Protein AF-A0A0D5C155-F1 (afdb_monomer)

Organism: NCBI:txid1580092

Secondary structure (DSSP, 8-state):
-HHHHHHHHHHHHHHHHTT-SSS---HHHHHHHHHHHHHHHHHHS--HHHHHHHHHHTT--HHHHHHHHHHHHHHHHHHHT-

Solvent-accessible surface area (backbone atoms only — not comparable to full-atom values): 4893 Å² total; per-residue (Å²): 123,69,69,61,58,57,48,54,56,50,53,55,52,51,64,65,59,74,75,66,92,82,64,92,73,53,74,68,56,53,51,52,52,53,48,53,54,49,35,55,49,37,78,75,49,83,44,67,68,62,52,44,54,54,34,44,75,73,73,43,52,73,72,58,32,54,51,48,50,53,53,33,52,55,53,51,48,60,62,73,77,107

Sequence (82 aa):
MIQLGLLVISLSAELFSIGKKGMIMKSDERRSHRLNYLLKCYLTNPKENDLYLRAKQMGISDSTAKDYIRTVIIQAQKIYSR

Nearest PDB structures (foldseek):
  6y07-assembly1_A  TM=3.827E-01  e=2.729E+00  synthetic construct

Structure (mmCIF, N/CA/C/O backbone):
data_AF-A0A0D5C155-F1
#
_entry.id   AF-A0A0D5C155-F1
#
loop_
_atom_site.group_PDB
_atom_site.id
_atom_site.type_symbol
_atom_site.label_atom_id
_atom_site.label_alt_id
_atom_site.label_comp_id
_atom_site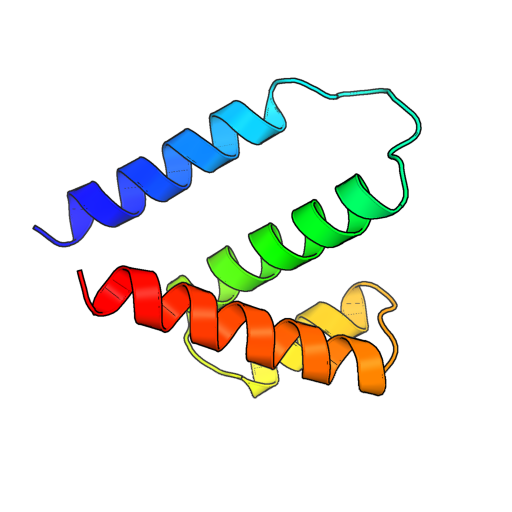.label_asym_id
_atom_site.label_entity_id
_atom_site.label_seq_id
_atom_site.pdbx_PDB_ins_code
_atom_site.Cartn_x
_atom_site.Cartn_y
_atom_site.Cartn_z
_atom_site.occupancy
_atom_site.B_iso_or_equiv
_atom_site.auth_seq_id
_atom_site.auth_comp_id
_atom_site.auth_asym_id
_atom_site.auth_atom_id
_atom_site.pdbx_PDB_model_num
ATOM 1 N N . MET A 1 1 ? -19.261 16.078 11.105 1.00 48.72 1 MET A N 1
ATOM 2 C CA . MET A 1 1 ? -17.820 16.434 11.085 1.00 48.72 1 MET A CA 1
ATOM 3 C C . MET A 1 1 ? -16.959 15.522 10.198 1.00 48.72 1 MET A C 1
ATOM 5 O O . MET A 1 1 ? -15.871 15.937 9.834 1.00 48.72 1 MET A O 1
ATOM 9 N N . ILE A 1 2 ? -17.439 14.345 9.764 1.00 45.84 2 ILE A N 1
ATOM 10 C CA . ILE A 1 2 ? -16.683 13.415 8.891 1.00 45.84 2 ILE A CA 1
ATOM 11 C C 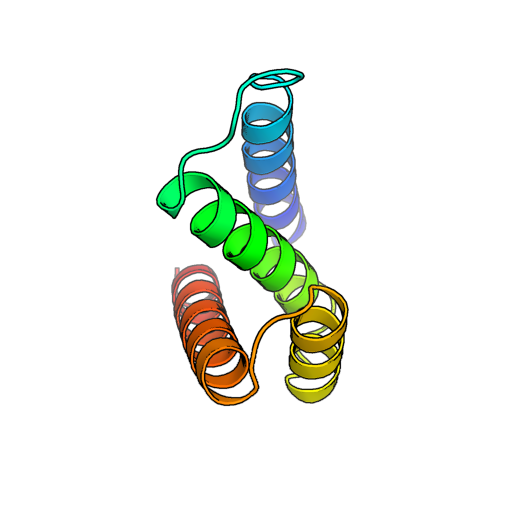. ILE A 1 2 ? -16.595 13.911 7.422 1.00 45.84 2 ILE A C 1
ATOM 13 O O . ILE A 1 2 ? -15.603 13.668 6.741 1.00 45.84 2 ILE A O 1
ATOM 17 N N . GLN A 1 3 ? -17.578 14.695 6.952 1.00 40.69 3 GLN A N 1
ATOM 18 C CA . GLN A 1 3 ? -17.645 15.202 5.567 1.00 40.69 3 GLN A CA 1
ATOM 19 C C . GLN A 1 3 ? -16.514 16.187 5.203 1.00 40.69 3 GLN A C 1
ATOM 21 O O . GLN A 1 3 ? -16.037 16.190 4.072 1.00 40.69 3 GLN A O 1
ATOM 26 N N . LEU A 1 4 ? -16.055 17.005 6.159 1.00 40.72 4 LEU A N 1
ATOM 27 C CA . LEU A 1 4 ? -15.004 18.011 5.938 1.00 40.72 4 LEU A CA 1
ATOM 28 C C . LEU A 1 4 ? -13.610 17.377 5.796 1.00 40.72 4 LEU A C 1
ATOM 30 O O . LEU A 1 4 ? -12.802 17.849 5.000 1.00 40.72 4 LEU A O 1
ATOM 34 N N . GLY A 1 5 ? -13.347 16.271 6.504 1.00 44.38 5 GLY A N 1
ATOM 35 C CA . GLY A 1 5 ? -12.077 15.540 6.410 1.00 44.38 5 GLY A CA 1
ATOM 36 C C . GLY A 1 5 ? -11.889 14.836 5.062 1.00 44.38 5 GLY A C 1
ATOM 37 O O . GLY A 1 5 ? -10.804 14.880 4.484 1.00 44.38 5 GLY A O 1
ATOM 38 N N . LEU A 1 6 ? -12.963 14.262 4.509 1.00 45.03 6 LEU A N 1
ATOM 39 C CA . LEU A 1 6 ? -12.947 13.629 3.185 1.00 45.03 6 LEU A CA 1
ATOM 40 C C . LEU A 1 6 ? -12.758 14.660 2.053 1.00 45.03 6 LEU A C 1
ATOM 42 O O . LEU A 1 6 ? -12.086 14.383 1.055 1.00 45.03 6 LEU A O 1
ATOM 46 N N . LEU A 1 7 ? -13.297 15.871 2.237 1.00 45.09 7 LEU A N 1
ATOM 47 C CA . LEU A 1 7 ? -13.157 16.999 1.311 1.00 45.09 7 LEU A CA 1
ATOM 48 C C . LEU A 1 7 ? -11.727 17.553 1.286 1.00 45.09 7 LEU A C 1
ATOM 50 O O . LEU A 1 7 ? -11.194 17.782 0.206 1.00 45.09 7 LEU A O 1
ATOM 54 N N . VAL A 1 8 ? -11.064 17.685 2.441 1.00 49.78 8 VAL A N 1
ATOM 55 C CA . VAL A 1 8 ? -9.656 18.128 2.525 1.00 49.78 8 VAL A CA 1
ATOM 56 C C . VAL A 1 8 ? -8.696 17.139 1.856 1.00 49.78 8 VAL A C 1
ATOM 58 O O . VAL A 1 8 ? -7.765 17.558 1.165 1.00 49.78 8 VAL A O 1
ATOM 61 N N . ILE A 1 9 ? -8.926 15.830 2.007 1.00 53.00 9 ILE A N 1
ATOM 62 C CA . ILE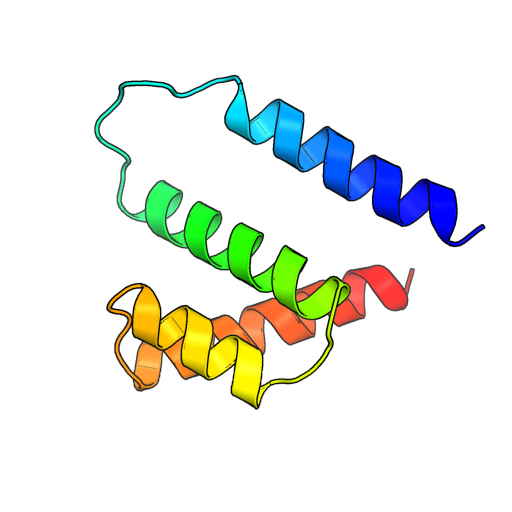 A 1 9 ? -8.109 14.796 1.347 1.00 53.00 9 ILE A CA 1
ATOM 63 C C . ILE A 1 9 ? -8.364 14.784 -0.169 1.00 53.00 9 ILE A C 1
ATOM 65 O O . ILE A 1 9 ? -7.425 14.601 -0.949 1.00 53.00 9 ILE A O 1
ATOM 69 N N . SER A 1 10 ? -9.607 15.026 -0.597 1.00 46.25 10 SER A N 1
ATOM 70 C CA . SER A 1 10 ? -9.961 15.145 -2.019 1.00 46.25 10 SER A CA 1
ATOM 71 C C . SER A 1 10 ? -9.299 16.377 -2.656 1.00 46.25 10 SER A C 1
ATOM 73 O O . SER A 1 10 ? -8.514 16.213 -3.591 1.00 46.25 10 SER A O 1
ATOM 75 N N . LEU A 1 11 ? -9.449 17.560 -2.043 1.00 44.75 11 LEU A N 1
ATOM 76 C CA . LEU A 1 11 ? -8.828 18.825 -2.470 1.00 44.75 11 LEU A CA 1
ATOM 77 C C . LEU A 1 11 ? -7.294 18.760 -2.511 1.00 44.75 11 LEU A C 1
ATOM 79 O O . LEU A 1 11 ? -6.681 19.216 -3.475 1.00 44.75 11 LEU A O 1
ATOM 83 N N . SER A 1 12 ? -6.655 18.145 -1.510 1.00 52.81 12 SER A N 1
ATOM 84 C CA . SER A 1 12 ? -5.190 17.988 -1.487 1.00 52.81 12 SER A CA 1
ATOM 85 C C . SER A 1 12 ? -4.687 17.095 -2.626 1.00 52.81 12 SER A C 1
ATOM 87 O O . SER A 1 12 ? -3.600 17.305 -3.163 1.00 52.81 12 SER A O 1
ATOM 89 N N . ALA A 1 13 ? -5.474 16.098 -3.030 1.00 47.22 13 ALA A N 1
ATOM 90 C CA . ALA A 1 13 ? -5.090 15.174 -4.086 1.00 47.22 13 ALA A CA 1
ATOM 91 C C . ALA A 1 13 ? -5.435 15.669 -5.502 1.00 47.22 13 ALA A C 1
ATOM 93 O O . ALA A 1 13 ? -4.763 15.278 -6.462 1.00 47.22 13 ALA A O 1
ATOM 94 N N . GLU A 1 14 ? -6.445 16.529 -5.639 1.00 46.06 14 GLU A N 1
ATOM 95 C CA . GLU A 1 14 ? -6.712 17.276 -6.872 1.00 46.06 14 GLU A CA 1
ATOM 96 C C . GLU A 1 14 ? -5.638 18.341 -7.109 1.00 46.06 14 GLU A C 1
ATOM 98 O O . GLU A 1 14 ? -5.068 18.382 -8.198 1.00 46.06 14 GLU A O 1
ATOM 103 N N . LEU A 1 15 ? -5.229 19.086 -6.075 1.00 46.28 15 LEU A N 1
ATOM 104 C CA . LEU A 1 15 ? -4.097 20.019 -6.166 1.00 46.28 15 LEU A CA 1
ATOM 105 C C . LEU A 1 15 ? -2.772 19.312 -6.507 1.00 46.28 15 LEU A C 1
ATOM 107 O O . LEU A 1 15 ? -1.979 19.843 -7.283 1.00 46.28 15 LEU A O 1
ATOM 111 N N . PHE A 1 16 ? -2.548 18.086 -6.017 1.00 51.34 16 PHE A N 1
ATOM 112 C CA . PHE A 1 16 ? -1.367 17.290 -6.385 1.00 51.34 16 PHE A CA 1
ATOM 113 C C . PHE A 1 16 ? -1.388 16.805 -7.849 1.00 51.34 16 PHE A C 1
ATOM 115 O O . PHE A 1 16 ? -0.332 16.611 -8.450 1.00 51.34 16 PHE A O 1
ATOM 122 N N . SER A 1 17 ? -2.572 16.622 -8.447 1.00 45.12 17 SER A N 1
ATOM 123 C CA . SER A 1 17 ? -2.711 16.088 -9.814 1.00 45.12 17 SER A CA 1
ATOM 124 C C . SER A 1 17 ? -2.681 17.164 -10.906 1.00 45.12 17 SER A C 1
ATOM 126 O O . SER A 1 17 ? -2.340 16.854 -12.047 1.00 45.12 17 SER A O 1
ATOM 128 N N . ILE A 1 18 ? -2.983 18.426 -10.583 1.00 49.84 18 ILE A N 1
ATOM 129 C CA . ILE A 1 18 ? -3.036 19.521 -11.572 1.00 49.84 18 ILE A CA 1
ATOM 130 C C . ILE A 1 18 ? -1.628 19.939 -12.065 1.00 49.84 18 ILE A C 1
ATOM 132 O O . ILE A 1 18 ? -1.501 20.554 -13.120 1.00 49.84 18 ILE A O 1
ATOM 136 N N . GLY A 1 19 ? -0.547 19.548 -11.378 1.00 43.66 19 GLY A N 1
ATOM 137 C CA . GLY A 1 19 ? 0.804 20.054 -11.660 1.00 43.66 19 GLY A CA 1
ATOM 138 C C . GLY A 1 19 ? 1.696 19.274 -12.639 1.00 43.66 19 GLY A C 1
ATOM 139 O O . GLY A 1 19 ? 2.723 19.817 -13.037 1.00 43.66 19 GLY A O 1
ATOM 140 N N . LYS A 1 20 ? 1.408 18.016 -13.017 1.00 48.16 20 LYS A N 1
ATOM 141 C CA . LYS A 1 20 ? 2.395 17.187 -13.759 1.00 48.16 20 LYS A CA 1
ATOM 142 C C . LYS A 1 20 ? 1.805 16.335 -14.879 1.00 48.16 20 LYS A C 1
ATOM 144 O O . LYS A 1 20 ? 1.943 15.114 -14.909 1.00 48.16 20 LYS A O 1
ATOM 149 N N . LYS A 1 21 ? 1.197 16.993 -15.862 1.00 46.75 21 LYS A N 1
ATOM 150 C CA . LYS A 1 21 ? 0.826 16.374 -17.139 1.00 46.75 21 LYS A CA 1
ATOM 151 C C . LYS A 1 21 ? 2.009 16.487 -18.114 1.00 46.75 21 LYS A C 1
ATOM 153 O O . LYS A 1 21 ? 2.011 17.362 -18.965 1.00 46.75 21 LYS A O 1
ATOM 158 N N . GLY A 1 22 ? 3.037 15.642 -17.954 1.00 46.75 22 GLY A N 1
ATOM 159 C CA . GLY A 1 22 ? 4.077 15.480 -18.991 1.00 46.75 22 GLY A CA 1
ATOM 160 C C . GLY A 1 22 ? 5.554 15.498 -18.575 1.00 46.75 22 GLY A C 1
ATOM 161 O O . GLY A 1 22 ? 6.380 15.929 -19.369 1.00 46.75 22 GLY A O 1
ATOM 162 N N . MET A 1 23 ? 5.933 15.022 -17.385 1.00 41.78 23 MET A N 1
ATOM 163 C CA . MET A 1 23 ? 7.353 14.830 -17.046 1.00 41.78 23 MET A CA 1
ATOM 164 C C . MET A 1 23 ? 7.629 13.380 -16.662 1.00 41.78 23 MET A C 1
ATOM 166 O O . MET A 1 23 ? 6.848 12.764 -15.940 1.00 41.78 23 MET A O 1
ATOM 170 N N . ILE A 1 24 ? 8.751 12.846 -17.145 1.00 50.34 24 ILE A N 1
ATOM 171 C CA . ILE A 1 24 ? 9.329 11.557 -16.750 1.00 50.34 24 ILE A CA 1
ATOM 172 C C . ILE A 1 24 ? 9.377 11.508 -15.212 1.00 50.34 24 ILE A C 1
ATOM 174 O O . ILE A 1 24 ? 10.235 12.138 -14.598 1.00 50.34 24 ILE A O 1
ATOM 178 N N . MET A 1 25 ? 8.413 10.823 -14.583 1.00 52.59 25 MET A N 1
ATOM 179 C CA . MET A 1 25 ? 8.331 10.757 -13.120 1.00 52.59 25 MET A CA 1
ATOM 180 C C . MET A 1 25 ? 9.553 10.031 -12.567 1.00 52.59 25 MET A C 1
ATOM 182 O O . MET A 1 25 ? 9.825 8.890 -12.960 1.00 52.59 25 MET A O 1
ATOM 186 N N . LYS A 1 26 ? 10.244 10.673 -11.622 1.00 57.34 26 LYS A N 1
ATOM 187 C CA . LYS A 1 26 ? 11.335 10.048 -10.864 1.00 57.34 26 LYS A CA 1
ATOM 188 C C . LYS A 1 26 ? 10.783 8.872 -10.042 1.00 57.34 26 LYS A C 1
ATOM 190 O O . LYS A 1 26 ? 9.591 8.828 -9.724 1.00 57.34 26 LYS A O 1
ATOM 195 N N . SER A 1 27 ? 11.629 7.897 -9.705 1.00 62.59 27 SER A N 1
ATOM 196 C CA . SER A 1 27 ? 11.244 6.671 -8.977 1.00 62.59 27 SER A CA 1
ATOM 197 C C . SER A 1 27 ? 10.423 6.949 -7.713 1.00 62.59 27 SER A C 1
ATOM 199 O O . SER A 1 27 ? 9.411 6.286 -7.474 1.00 62.59 27 SER A O 1
ATOM 201 N N . ASP A 1 28 ? 10.807 7.972 -6.951 1.00 65.75 28 ASP A N 1
ATOM 202 C CA . ASP A 1 28 ? 10.145 8.362 -5.703 1.00 65.75 28 ASP A CA 1
ATOM 203 C C . ASP A 1 28 ? 8.756 8.965 -5.921 1.00 65.75 28 ASP A C 1
ATOM 205 O O . ASP A 1 28 ? 7.830 8.698 -5.155 1.00 65.75 28 ASP A O 1
ATOM 209 N N . GLU A 1 29 ? 8.565 9.698 -7.020 1.00 75.88 29 GLU A N 1
ATOM 210 C CA . GLU A 1 29 ? 7.261 10.254 -7.389 1.00 75.88 29 GLU A CA 1
ATOM 211 C C . GLU A 1 29 ? 6.284 9.144 -7.786 1.00 75.88 29 GLU A C 1
ATOM 213 O O . GLU A 1 29 ? 5.099 9.198 -7.457 1.00 75.88 29 GLU A O 1
ATOM 218 N N . ARG A 1 30 ? 6.762 8.095 -8.471 1.00 79.12 30 ARG A N 1
ATOM 219 C CA . ARG A 1 30 ? 5.912 6.943 -8.821 1.00 79.12 30 ARG A CA 1
ATOM 220 C C . ARG A 1 30 ? 5.480 6.178 -7.576 1.00 79.12 30 ARG A C 1
ATOM 222 O O . ARG A 1 30 ? 4.328 5.751 -7.494 1.00 79.12 30 ARG A O 1
ATOM 229 N N . ARG A 1 31 ? 6.385 6.010 -6.606 1.00 81.31 31 ARG A N 1
ATOM 230 C CA . ARG A 1 31 ? 6.080 5.353 -5.328 1.00 81.31 31 ARG A CA 1
ATOM 231 C C . ARG A 1 31 ? 5.043 6.143 -4.533 1.00 81.31 31 ARG A C 1
ATOM 233 O O . ARG A 1 31 ? 4.059 5.552 -4.094 1.00 81.31 31 ARG A O 1
ATOM 240 N N . SER A 1 32 ? 5.226 7.453 -4.377 1.00 84.81 32 SER A N 1
ATOM 241 C CA . SER A 1 32 ? 4.279 8.290 -3.631 1.00 84.81 32 SER A CA 1
ATOM 242 C C . SER A 1 32 ? 2.909 8.350 -4.307 1.00 84.81 32 SER A C 1
ATOM 244 O O . SER A 1 32 ? 1.893 8.229 -3.628 1.00 84.81 32 SER A O 1
ATOM 246 N N . HIS A 1 33 ? 2.857 8.417 -5.641 1.00 87.44 33 HIS A N 1
ATOM 247 C CA . HIS A 1 33 ? 1.599 8.369 -6.385 1.00 87.44 33 HIS A CA 1
ATOM 248 C C . HIS A 1 33 ? 0.832 7.057 -6.155 1.00 87.44 33 HIS A C 1
ATOM 250 O O . HIS A 1 33 ? -0.363 7.081 -5.857 1.00 87.44 33 HIS A O 1
ATOM 256 N N . ARG A 1 34 ? 1.525 5.910 -6.222 1.00 91.00 34 ARG A N 1
ATOM 257 C CA . ARG A 1 34 ? 0.934 4.591 -5.936 1.00 91.00 34 ARG A CA 1
ATOM 258 C C . ARG A 1 34 ? 0.412 4.504 -4.502 1.00 91.00 34 ARG A C 1
ATOM 260 O O . ARG A 1 34 ? -0.711 4.054 -4.295 1.00 91.00 34 ARG A O 1
ATOM 267 N N . LEU A 1 35 ? 1.191 4.967 -3.524 1.00 91.81 35 LEU A N 1
ATOM 268 C CA . LEU A 1 35 ? 0.784 4.973 -2.115 1.00 91.81 35 LEU A CA 1
ATOM 269 C C . LEU A 1 35 ? -0.432 5.872 -1.870 1.00 91.81 35 LEU A C 1
ATOM 271 O O . LEU A 1 35 ? -1.372 5.442 -1.210 1.00 91.81 35 LEU A O 1
ATOM 275 N N . ASN A 1 36 ? -0.463 7.070 -2.456 1.00 92.00 36 ASN A N 1
ATOM 276 C CA . ASN A 1 36 ? -1.599 7.984 -2.333 1.00 92.00 36 ASN A CA 1
ATOM 277 C C . ASN A 1 36 ? -2.873 7.404 -2.956 1.00 92.00 36 ASN A C 1
ATOM 279 O O . ASN A 1 36 ? -3.953 7.518 -2.376 1.00 92.00 36 ASN A O 1
ATOM 283 N N . TYR A 1 37 ? -2.762 6.751 -4.117 1.00 93.62 37 TYR A N 1
ATOM 284 C CA . TYR A 1 37 ? -3.892 6.043 -4.716 1.00 93.62 37 TYR A CA 1
ATOM 285 C C . TYR A 1 37 ? -4.415 4.935 -3.791 1.00 93.62 37 TYR A C 1
ATOM 287 O O . TYR A 1 37 ? -5.623 4.826 -3.571 1.00 93.62 37 TYR A O 1
ATOM 295 N N . LEU A 1 38 ? -3.517 4.116 -3.237 1.00 93.69 38 LEU A N 1
ATOM 296 C CA . LEU A 1 38 ? -3.892 3.020 -2.346 1.00 93.69 38 LEU A CA 1
ATOM 297 C C . LEU A 1 38 ? -4.526 3.559 -1.055 1.00 93.69 38 LEU A C 1
ATOM 299 O O . LEU A 1 38 ? -5.561 3.052 -0.632 1.00 93.69 38 LEU A O 1
ATOM 303 N N . LEU A 1 39 ? -3.996 4.644 -0.488 1.00 93.56 39 LEU A N 1
ATOM 304 C CA . LEU A 1 39 ? -4.587 5.303 0.674 1.00 93.56 39 LEU A CA 1
ATOM 305 C C . LEU A 1 39 ? -6.023 5.763 0.406 1.00 93.56 39 LEU A C 1
ATOM 307 O O . LEU A 1 39 ? -6.909 5.460 1.199 1.00 93.56 39 LEU A O 1
ATOM 311 N N . LYS A 1 40 ? -6.288 6.414 -0.735 1.00 91.81 40 LYS A N 1
ATOM 312 C CA . LYS A 1 40 ? -7.661 6.785 -1.124 1.00 91.81 40 LYS A CA 1
ATOM 313 C C . LYS A 1 40 ? -8.591 5.573 -1.201 1.00 91.81 40 LYS A C 1
ATOM 315 O O . LYS A 1 40 ? -9.720 5.630 -0.715 1.00 91.81 40 LYS A O 1
ATOM 320 N N . CYS A 1 41 ? -8.116 4.479 -1.798 1.00 92.00 41 CYS A N 1
ATOM 321 C CA . CYS A 1 41 ? -8.890 3.243 -1.898 1.00 92.00 41 CYS A CA 1
ATOM 322 C C . CYS A 1 41 ? -9.215 2.675 -0.509 1.00 92.00 41 CYS A C 1
ATOM 324 O O . CYS A 1 41 ? -10.364 2.322 -0.255 1.00 92.00 41 CYS A O 1
ATOM 326 N N . TYR A 1 42 ? -8.229 2.644 0.391 1.00 92.94 42 TYR A N 1
ATOM 327 C CA . TYR A 1 42 ? -8.383 2.124 1.750 1.00 92.94 42 TYR A CA 1
ATOM 328 C C . TYR A 1 42 ? -9.335 2.969 2.605 1.00 92.94 42 TYR A C 1
ATOM 330 O O . TYR A 1 42 ? -10.174 2.419 3.309 1.00 92.94 42 TYR A O 1
ATOM 338 N N . LEU A 1 43 ? -9.263 4.301 2.502 1.00 88.94 43 LEU A N 1
ATOM 339 C CA . LEU A 1 43 ? -10.178 5.205 3.213 1.00 88.94 43 LEU A CA 1
ATOM 340 C C . LEU A 1 43 ? -11.635 5.076 2.735 1.00 88.94 43 LEU A C 1
ATOM 342 O O . LEU A 1 43 ? -12.552 5.392 3.487 1.00 88.94 43 LEU A O 1
ATOM 346 N N . THR A 1 44 ? -11.853 4.613 1.499 1.00 90.25 44 THR A N 1
ATOM 347 C CA . THR A 1 44 ? -13.198 4.388 0.938 1.00 90.25 44 THR A CA 1
ATOM 348 C C . THR A 1 44 ? -13.745 3.007 1.306 1.00 90.25 44 THR A C 1
ATOM 350 O O . THR A 1 44 ? -14.925 2.861 1.607 1.00 90.25 44 THR A O 1
ATOM 353 N N . ASN A 1 45 ? -12.896 1.980 1.266 1.00 90.31 45 ASN A N 1
ATOM 354 C CA . ASN A 1 45 ? -13.243 0.602 1.595 1.00 90.31 45 ASN A CA 1
ATOM 355 C C . ASN A 1 45 ? -12.039 -0.043 2.303 1.00 90.31 45 ASN A C 1
ATOM 357 O O . ASN A 1 45 ? -11.086 -0.441 1.623 1.00 90.31 45 ASN A O 1
ATOM 361 N N . PRO A 1 46 ? -12.056 -0.150 3.645 1.00 89.38 46 PRO A N 1
ATOM 362 C CA . PRO A 1 46 ? -10.906 -0.570 4.446 1.00 89.38 46 PRO A CA 1
ATOM 363 C C . PRO A 1 46 ? -10.720 -2.095 4.425 1.00 89.38 46 PRO A C 1
ATOM 365 O O . PRO A 1 46 ? -10.660 -2.756 5.458 1.00 89.38 46 PRO A O 1
ATOM 368 N N . LYS A 1 47 ? -10.657 -2.681 3.225 1.00 93.50 47 LYS A N 1
ATOM 369 C CA . LYS A 1 47 ? -10.393 -4.103 3.001 1.00 93.50 47 LYS A CA 1
ATOM 370 C C . LYS A 1 47 ? -8.979 -4.280 2.476 1.00 93.50 47 LYS A C 1
ATOM 372 O O . LYS A 1 47 ? -8.666 -3.906 1.346 1.00 93.50 47 LYS A O 1
ATOM 377 N N . GLU A 1 48 ? -8.131 -4.906 3.283 1.00 92.06 48 GLU A N 1
ATOM 378 C CA . GLU A 1 48 ? -6.730 -5.151 2.925 1.00 92.06 48 GLU A CA 1
ATOM 379 C C . GLU A 1 48 ? -6.583 -6.023 1.672 1.00 92.06 48 GLU A C 1
ATOM 381 O O . GLU A 1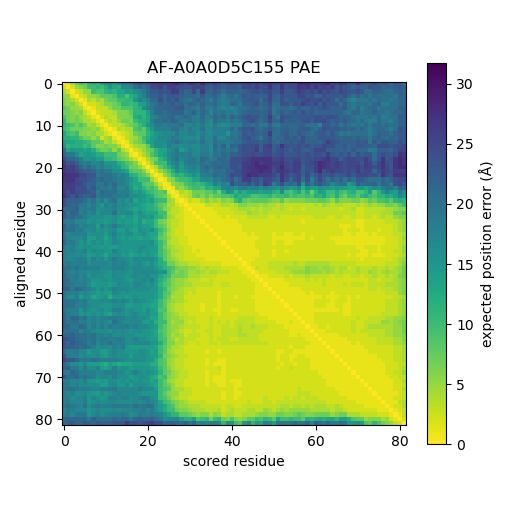 48 ? -5.719 -5.759 0.839 1.00 92.06 48 GLU A O 1
ATOM 386 N N . ASN A 1 49 ? -7.452 -7.025 1.496 1.00 93.06 49 ASN A N 1
ATOM 387 C CA . ASN A 1 49 ? -7.411 -7.913 0.332 1.00 93.06 49 ASN A CA 1
ATOM 388 C C . ASN A 1 49 ? -7.701 -7.163 -0.982 1.00 93.06 49 ASN A C 1
ATOM 390 O O . ASN A 1 49 ? -7.010 -7.355 -1.983 1.00 93.06 49 ASN A O 1
ATOM 394 N N . ASP A 1 50 ? -8.667 -6.241 -0.964 1.00 92.94 50 ASP A N 1
ATOM 395 C CA . ASP A 1 50 ? -8.987 -5.402 -2.126 1.00 92.94 50 ASP A CA 1
ATOM 396 C C . ASP A 1 50 ? -7.833 -4.437 -2.430 1.00 92.94 50 ASP A C 1
ATOM 398 O O . ASP A 1 50 ? -7.510 -4.173 -3.591 1.00 92.94 50 ASP A O 1
ATOM 402 N N . LEU A 1 51 ? -7.177 -3.930 -1.383 1.00 94.50 51 LEU A N 1
ATOM 403 C CA . LEU A 1 51 ? -6.000 -3.077 -1.504 1.00 94.50 51 LEU A CA 1
ATOM 404 C C . LEU A 1 51 ? -4.810 -3.834 -2.113 1.00 94.50 51 LEU A C 1
ATOM 406 O O . LEU A 1 51 ? -4.115 -3.303 -2.982 1.00 94.50 51 LEU A O 1
ATOM 410 N N . TYR A 1 52 ? -4.614 -5.090 -1.706 1.00 95.69 52 TYR A N 1
ATOM 411 C CA . TYR A 1 52 ? -3.615 -5.990 -2.275 1.00 95.69 52 TYR A CA 1
ATOM 412 C C . TYR A 1 52 ? -3.862 -6.251 -3.753 1.00 95.69 52 TYR A C 1
ATOM 414 O O . TYR A 1 52 ? -2.951 -6.082 -4.564 1.00 95.69 52 TYR A O 1
ATOM 422 N N . LEU A 1 53 ? -5.101 -6.579 -4.126 1.00 95.88 53 LEU A N 1
ATOM 423 C CA . LEU A 1 53 ? -5.463 -6.814 -5.519 1.00 95.88 53 LEU A CA 1
ATOM 424 C C . LEU A 1 53 ? -5.172 -5.584 -6.392 1.00 95.88 53 LEU A C 1
ATOM 426 O O . LEU A 1 53 ? -4.574 -5.710 -7.460 1.00 95.88 53 LEU A O 1
ATOM 430 N N . ARG A 1 54 ? -5.502 -4.381 -5.907 1.00 94.31 54 ARG A N 1
ATOM 431 C CA . ARG A 1 54 ? -5.193 -3.117 -6.598 1.00 94.31 54 ARG A CA 1
ATOM 432 C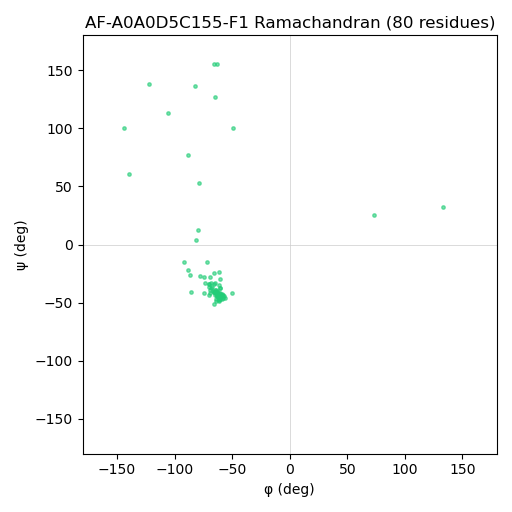 C . ARG A 1 54 ? -3.690 -2.874 -6.735 1.00 94.31 54 ARG A C 1
ATOM 434 O O . ARG A 1 54 ? -3.243 -2.429 -7.788 1.00 94.31 54 ARG A O 1
ATOM 441 N N . ALA A 1 55 ? -2.894 -3.189 -5.712 1.00 94.69 55 ALA A N 1
ATOM 442 C CA . ALA A 1 55 ? -1.437 -3.096 -5.801 1.00 94.69 55 ALA A CA 1
ATOM 443 C C . ALA A 1 55 ? -0.873 -4.068 -6.856 1.00 94.69 55 ALA A C 1
ATOM 445 O O . ALA A 1 55 ? -0.028 -3.685 -7.667 1.00 94.69 55 ALA A O 1
ATOM 446 N N . LYS A 1 56 ? -1.387 -5.303 -6.911 1.00 95.50 56 LYS A N 1
ATOM 447 C CA . LYS A 1 56 ? -1.009 -6.291 -7.934 1.00 95.50 56 LYS A CA 1
ATOM 448 C C . LYS A 1 56 ? -1.368 -5.830 -9.348 1.00 95.50 56 LYS A C 1
ATOM 450 O O . LYS A 1 56 ? -0.542 -5.970 -10.246 1.00 95.50 56 LYS A O 1
ATOM 455 N N . GLN A 1 57 ? -2.534 -5.209 -9.538 1.00 94.06 57 GLN A N 1
ATOM 456 C CA . GLN A 1 57 ? -2.956 -4.640 -10.828 1.00 94.06 57 GLN A CA 1
ATOM 457 C C . GLN A 1 57 ? -2.026 -3.525 -11.338 1.00 94.06 57 GLN A C 1
ATOM 459 O O . GLN A 1 57 ? -1.934 -3.306 -12.541 1.00 94.06 57 GLN A O 1
ATOM 464 N N . MET A 1 58 ? -1.279 -2.855 -10.454 1.00 91.19 58 MET A N 1
ATOM 465 C CA . MET A 1 58 ? -0.255 -1.868 -10.833 1.00 91.19 58 MET A CA 1
ATOM 466 C C . MET A 1 58 ? 1.092 -2.491 -11.230 1.00 91.19 58 MET A C 1
ATOM 468 O O . MET A 1 58 ? 2.067 -1.760 -11.431 1.00 91.19 58 MET A O 1
ATOM 472 N N . GLY A 1 59 ? 1.185 -3.823 -11.280 1.00 93.00 59 GLY A N 1
ATOM 473 C CA . GLY A 1 59 ? 2.431 -4.542 -11.543 1.00 93.00 59 GLY A CA 1
ATOM 474 C C . GLY A 1 59 ? 3.408 -4.521 -10.364 1.00 93.00 59 GLY A C 1
ATOM 475 O O . GLY A 1 59 ? 4.617 -4.610 -10.565 1.00 93.00 59 GLY A O 1
ATOM 476 N N . ILE A 1 60 ? 2.914 -4.354 -9.132 1.00 92.94 60 ILE A N 1
ATOM 477 C CA . ILE A 1 60 ? 3.749 -4.368 -7.925 1.00 92.94 60 ILE A CA 1
ATOM 478 C C . ILE A 1 60 ? 3.997 -5.827 -7.498 1.00 92.94 60 ILE A C 1
ATOM 480 O O . ILE A 1 60 ? 3.089 -6.665 -7.503 1.00 92.94 60 ILE A O 1
ATOM 484 N N . SER A 1 61 ? 5.239 -6.146 -7.125 1.00 94.25 61 SER A N 1
ATOM 485 C CA . SER A 1 61 ? 5.608 -7.463 -6.590 1.00 94.25 61 SER A CA 1
ATOM 486 C C . SER A 1 61 ? 4.934 -7.726 -5.239 1.00 94.25 61 SER A C 1
ATOM 488 O O . SER A 1 61 ? 4.591 -6.799 -4.511 1.00 94.25 61 SER A O 1
ATOM 490 N N . ASP A 1 62 ? 4.754 -8.992 -4.865 1.00 94.56 62 ASP A N 1
ATOM 491 C CA . ASP A 1 62 ? 4.039 -9.361 -3.635 1.00 94.56 62 ASP A CA 1
ATOM 492 C C . ASP A 1 62 ? 4.715 -8.810 -2.368 1.00 94.56 62 ASP A C 1
ATOM 494 O O . ASP A 1 62 ? 4.039 -8.354 -1.446 1.00 94.56 62 ASP A O 1
ATOM 498 N N . SER A 1 63 ? 6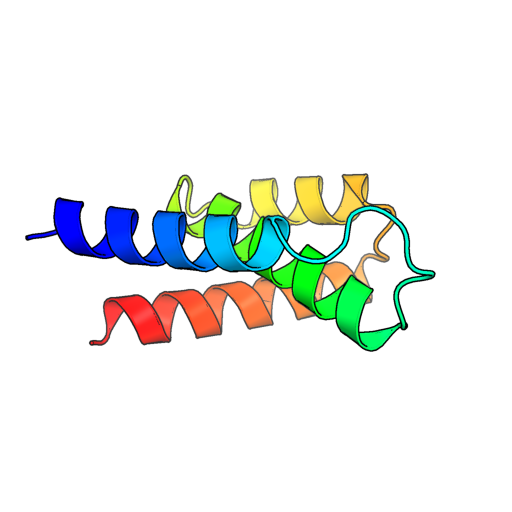.052 -8.781 -2.331 1.00 93.81 63 SER A N 1
ATOM 499 C CA . SER A 1 63 ? 6.816 -8.197 -1.222 1.00 93.81 63 SER A CA 1
ATOM 500 C C . SER A 1 63 ? 6.585 -6.689 -1.095 1.00 93.81 63 SER A C 1
ATOM 502 O O . SER A 1 63 ? 6.289 -6.200 -0.004 1.00 93.81 63 SER A O 1
ATOM 504 N N . THR A 1 64 ? 6.647 -5.952 -2.207 1.00 92.75 64 THR A N 1
ATOM 505 C CA . THR A 1 64 ? 6.401 -4.504 -2.225 1.00 92.75 64 THR A CA 1
ATOM 506 C C . THR A 1 64 ? 4.928 -4.170 -1.982 1.00 92.75 64 THR A C 1
ATOM 508 O O . THR A 1 64 ? 4.633 -3.186 -1.312 1.00 92.75 64 THR A O 1
ATOM 511 N N . ALA A 1 65 ? 3.992 -4.999 -2.450 1.00 94.88 65 ALA A N 1
ATOM 512 C CA . ALA A 1 65 ? 2.566 -4.822 -2.190 1.00 94.88 65 ALA A CA 1
ATOM 513 C C . ALA A 1 65 ? 2.261 -4.928 -0.689 1.00 94.88 65 ALA A C 1
ATOM 515 O O . ALA A 1 65 ? 1.574 -4.068 -0.141 1.00 94.88 65 ALA A O 1
ATOM 516 N N . LYS A 1 66 ? 2.840 -5.920 0.003 1.00 93.56 66 LYS A N 1
ATOM 517 C CA . LYS A 1 66 ? 2.723 -6.051 1.466 1.00 93.56 66 LYS A CA 1
ATOM 518 C C . LYS A 1 66 ? 3.291 -4.834 2.202 1.00 93.56 66 LYS A C 1
ATOM 520 O O . LYS A 1 66 ? 2.676 -4.359 3.152 1.00 93.56 66 LYS A O 1
ATOM 525 N N . ASP A 1 67 ? 4.435 -4.310 1.759 1.00 95.00 67 ASP A N 1
ATOM 526 C CA . ASP A 1 67 ? 5.030 -3.086 2.319 1.00 95.00 67 ASP A CA 1
ATOM 527 C C . ASP A 1 67 ? 4.124 -1.857 2.129 1.00 95.00 67 ASP A C 1
ATOM 529 O O . ASP A 1 67 ? 3.889 -1.082 3.061 1.00 95.00 67 ASP A O 1
ATOM 533 N N . TYR A 1 68 ? 3.546 -1.712 0.935 1.00 93.12 68 TYR A N 1
ATOM 534 C CA . TYR A 1 68 ? 2.647 -0.607 0.613 1.00 93.12 68 TYR A CA 1
ATOM 535 C C . TYR A 1 68 ? 1.364 -0.659 1.439 1.00 93.12 68 TYR A C 1
ATOM 537 O O . TYR A 1 68 ? 0.937 0.372 1.949 1.00 93.12 68 TYR A O 1
ATOM 545 N N . ILE A 1 69 ? 0.778 -1.844 1.625 1.00 94.75 69 ILE A N 1
ATOM 546 C CA . ILE A 1 69 ? -0.420 -2.016 2.458 1.00 94.75 69 ILE A CA 1
ATOM 547 C C . ILE A 1 69 ? -0.139 -1.611 3.900 1.00 94.75 69 ILE A C 1
ATOM 549 O O . ILE A 1 69 ? -0.877 -0.795 4.446 1.00 94.75 69 ILE A O 1
ATOM 553 N N 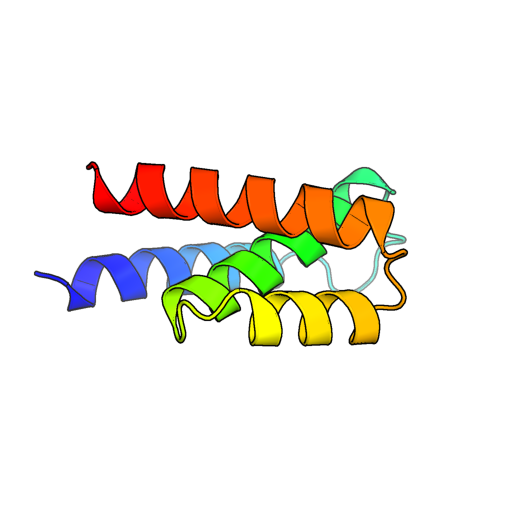. ARG A 1 70 ? 0.959 -2.096 4.500 1.00 93.81 70 ARG A N 1
ATOM 554 C CA . ARG A 1 70 ? 1.352 -1.682 5.860 1.00 93.81 70 ARG A CA 1
ATOM 555 C C . ARG A 1 70 ? 1.505 -0.170 5.957 1.00 93.81 70 ARG A C 1
ATOM 557 O O . ARG A 1 70 ? 0.979 0.447 6.879 1.00 93.81 70 ARG A O 1
ATOM 564 N N . THR A 1 71 ? 2.187 0.425 4.980 1.00 94.25 71 THR A N 1
ATOM 565 C CA . THR A 1 71 ? 2.384 1.876 4.910 1.00 94.25 71 THR A CA 1
ATOM 566 C C . THR A 1 71 ? 1.046 2.619 4.880 1.00 94.25 71 THR A C 1
ATOM 568 O O . THR A 1 71 ? 0.855 3.572 5.633 1.00 94.25 71 THR A O 1
ATOM 571 N N . VAL A 1 72 ? 0.104 2.168 4.050 1.00 93.88 72 VAL A N 1
ATOM 572 C CA . VA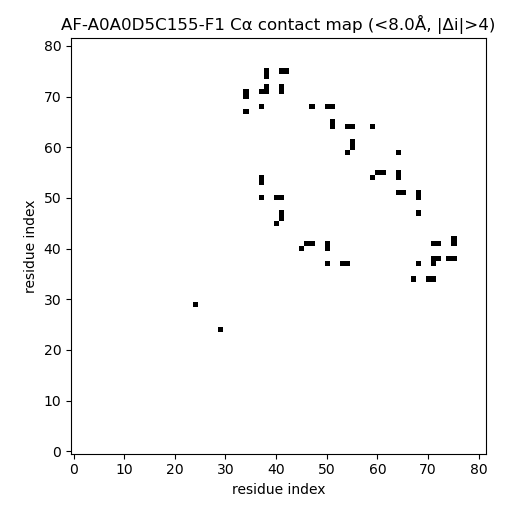L A 1 72 ? -1.230 2.765 3.912 1.00 93.88 72 VAL A CA 1
ATOM 573 C C . VAL A 1 72 ? -2.056 2.631 5.191 1.00 93.88 72 VAL A C 1
ATOM 575 O O . VAL A 1 72 ? -2.663 3.613 5.610 1.00 93.88 72 VAL A O 1
ATOM 578 N N . ILE A 1 73 ? -2.045 1.468 5.846 1.00 93.38 73 ILE A N 1
ATOM 579 C CA . ILE A 1 73 ? -2.770 1.249 7.108 1.00 93.38 73 ILE A CA 1
ATOM 580 C C . ILE A 1 73 ? -2.248 2.192 8.197 1.00 93.38 73 ILE A C 1
ATOM 582 O O . ILE A 1 73 ? -3.039 2.864 8.857 1.00 93.38 73 ILE A O 1
ATOM 586 N N . ILE A 1 74 ? -0.924 2.306 8.346 1.00 90.25 74 ILE A N 1
ATOM 587 C CA . ILE A 1 74 ? -0.302 3.220 9.317 1.00 90.25 74 ILE A CA 1
ATOM 588 C C . ILE A 1 74 ? -0.694 4.674 9.020 1.00 90.25 74 ILE A C 1
ATOM 590 O O . ILE A 1 74 ? -1.004 5.435 9.937 1.00 90.25 74 ILE A O 1
ATOM 594 N N . GLN A 1 75 ? -0.690 5.080 7.746 1.00 88.25 75 GLN A N 1
ATOM 595 C CA . GLN A 1 75 ? -1.116 6.425 7.351 1.00 88.25 75 GLN A CA 1
ATOM 596 C C . GLN A 1 75 ? -2.593 6.672 7.673 1.00 88.25 75 GLN A C 1
ATOM 598 O O . GLN A 1 75 ? -2.921 7.717 8.227 1.00 88.25 75 GLN A O 1
ATOM 603 N N . ALA A 1 76 ? -3.469 5.709 7.385 1.00 90.00 76 ALA A N 1
ATOM 604 C CA . ALA A 1 76 ? -4.889 5.810 7.692 1.00 90.00 76 ALA A CA 1
ATOM 605 C C . ALA A 1 76 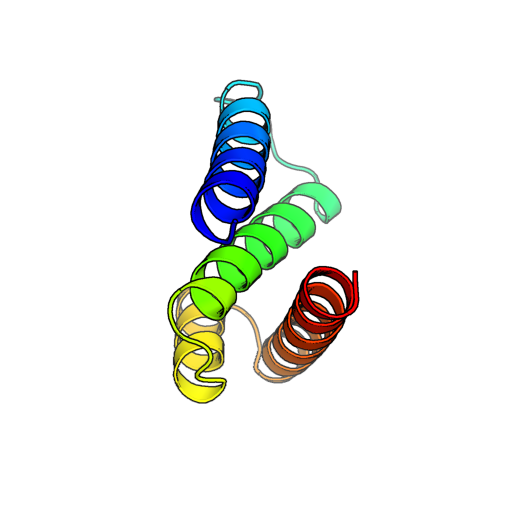? -5.137 5.923 9.204 1.00 90.00 76 ALA A C 1
ATOM 607 O O . ALA A 1 76 ? -5.872 6.806 9.635 1.00 90.00 76 ALA A O 1
ATOM 608 N N . GLN A 1 77 ? -4.469 5.106 10.023 1.00 88.94 77 GLN A N 1
ATOM 609 C CA . GLN A 1 77 ? -4.559 5.195 11.485 1.00 88.94 77 GLN A CA 1
ATOM 610 C C . GLN A 1 77 ? -4.150 6.577 12.001 1.00 88.94 77 GLN A C 1
ATOM 612 O O . GLN A 1 77 ? -4.858 7.154 12.815 1.00 88.94 77 GLN A O 1
ATOM 617 N N . LYS A 1 78 ? -3.065 7.164 11.479 1.00 85.62 78 LYS A N 1
ATOM 618 C CA . LYS A 1 78 ? -2.652 8.532 11.845 1.00 85.62 78 LYS A CA 1
ATOM 619 C C . LYS A 1 78 ? -3.699 9.598 11.506 1.00 85.62 78 LYS A C 1
ATOM 621 O O . LYS A 1 78 ? -3.740 10.619 12.183 1.00 85.62 78 LYS A O 1
ATOM 626 N N . ILE A 1 79 ? -4.503 9.384 10.462 1.00 84.31 79 ILE A N 1
ATOM 627 C CA . ILE A 1 79 ? -5.600 10.286 10.084 1.00 84.31 79 ILE A CA 1
ATOM 628 C C . ILE A 1 79 ? -6.778 10.133 11.053 1.00 84.31 79 ILE A C 1
ATOM 630 O O . ILE A 1 79 ? -7.357 11.139 11.442 1.00 84.31 79 ILE A O 1
ATOM 634 N N . TYR A 1 80 ? -7.121 8.902 11.445 1.00 78.38 80 TYR A N 1
ATOM 635 C CA . TYR A 1 80 ? -8.244 8.628 12.351 1.00 78.38 80 TYR A CA 1
ATOM 636 C C . TYR A 1 80 ? -7.944 8.899 13.830 1.00 78.38 80 TYR A C 1
ATOM 638 O O . TYR A 1 80 ? -8.862 9.195 14.584 1.00 78.38 80 TYR A O 1
ATOM 646 N N . SER A 1 81 ? -6.684 8.804 14.255 1.00 75.12 81 SER A N 1
ATOM 647 C CA . SER A 1 81 ? -6.258 9.098 15.632 1.00 75.12 81 SER A CA 1
ATOM 648 C C . SER A 1 81 ? -6.092 10.600 15.920 1.00 75.12 81 SER A C 1
ATOM 650 O O . SER A 1 81 ? -5.480 10.951 16.929 1.00 75.12 81 SER A O 1
ATOM 652 N N . ARG A 1 82 ? -6.567 11.480 15.032 1.00 51.31 82 ARG A N 1
ATOM 653 C CA . ARG A 1 82 ? -6.435 12.939 15.118 1.00 51.31 82 ARG A CA 1
ATOM 654 C C . ARG A 1 82 ? -7.798 13.591 15.296 1.00 51.31 82 ARG A C 1
ATOM 656 O O . ARG A 1 82 ? -7.850 14.578 16.057 1.00 51.31 82 ARG A O 1
#

Radius of gyration: 13.39 Å; Cα contacts (8 Å, |Δi|>4): 33; chains: 1; bounding box: 29×29×35 Å

Mean predicted aligned error: 10.67 Å

pLDDT: mean 75.93, std 20.87, range [40.69, 95.88]

Foldseek 3Di:
DVVVLLVVLVVVVVVVPVPDPDDPDDPVRVLVVLLSVLLNVCVVPVDLVVSLVSCVVVVHDNVVSVVSSVVSVVVVVVSVVD